Protein AF-A0A151HRW0-F1 (afdb_monomer_lite)

pLDDT: mean 81.94, std 14.13, range [44.34, 97.31]

Sequence (117 aa):
TNEILRFFLCWGAQDPKVGGRFSWFNKSIEGEITALTPNKEIQEKWRFAEWEPMVYSDVKMKFDAEESDTTRLTIEQSGIPLTDKFGNGNCDVRVREGWRQHILDRFEKVLGYPRQK

Structure (mmCIF, N/CA/C/O backbone):
data_AF-A0A151HRW0-F1
#
_entry.id   AF-A0A151HRW0-F1
#
loop_
_atom_site.group_PDB
_atom_site.id
_atom_site.type_symbol
_atom_site.label_atom_id
_atom_site.label_alt_id
_atom_site.label_comp_id
_atom_site.label_asym_id
_atom_site.label_entity_id
_atom_site.label_seq_id
_atom_site.pdbx_PDB_ins_code
_atom_site.Cartn_x
_atom_site.Cartn_y
_atom_site.Cartn_z
_atom_site.occupancy
_atom_site.B_iso_or_equiv
_atom_site.auth_seq_id
_atom_site.auth_comp_id
_atom_site.auth_asym_id
_atom_site.auth_atom_id
_atom_site.pdbx_PDB_model_num
ATOM 1 N N . THR A 1 1 ? -18.659 2.435 14.569 1.00 44.34 1 THR A N 1
ATOM 2 C CA . THR A 1 1 ? -18.796 2.707 13.118 1.00 44.34 1 THR A CA 1
ATOM 3 C C . THR A 1 1 ? -17.560 2.170 12.424 1.00 44.34 1 THR A C 1
ATOM 5 O O . THR A 1 1 ? -16.494 2.315 12.990 1.00 44.34 1 THR A O 1
ATOM 8 N N . ASN A 1 2 ? -17.677 1.474 11.289 1.00 56.50 2 ASN A N 1
ATOM 9 C CA . ASN A 1 2 ? -16.560 0.742 10.669 1.00 56.50 2 ASN A CA 1
ATOM 10 C C . ASN A 1 2 ? -15.626 1.722 9.924 1.00 56.50 2 ASN A C 1
ATOM 12 O O . ASN A 1 2 ? -15.891 2.091 8.779 1.00 56.50 2 ASN A O 1
ATOM 16 N N . GLU A 1 3 ? -14.595 2.223 10.608 1.00 60.28 3 GLU A N 1
ATOM 17 C CA . GLU A 1 3 ? -13.686 3.277 10.118 1.00 60.28 3 GLU A CA 1
ATOM 18 C C . GLU A 1 3 ? -12.952 2.860 8.837 1.00 60.28 3 GLU A C 1
ATOM 20 O O . GLU A 1 3 ? -12.775 3.669 7.927 1.00 60.28 3 GLU A O 1
ATOM 25 N N . ILE A 1 4 ? -12.658 1.564 8.707 1.00 58.75 4 ILE A N 1
ATOM 26 C CA . ILE A 1 4 ? -12.072 0.955 7.509 1.00 58.75 4 ILE A CA 1
ATOM 27 C C . ILE A 1 4 ? -13.004 1.081 6.296 1.00 58.75 4 ILE A C 1
ATOM 29 O O . ILE A 1 4 ? -12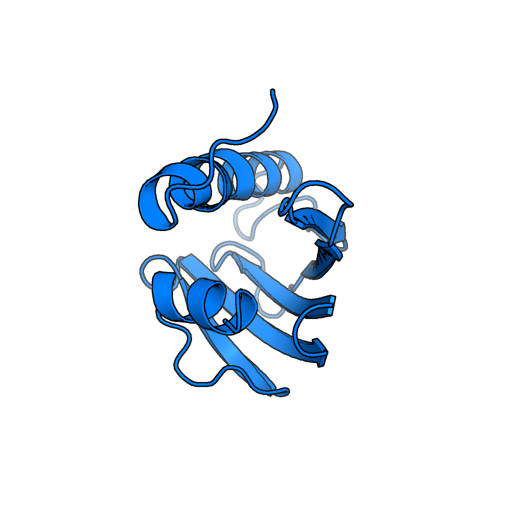.561 1.416 5.201 1.00 58.75 4 ILE A O 1
ATOM 33 N N . LEU A 1 5 ? -14.315 0.880 6.471 1.00 56.31 5 LEU A N 1
ATOM 34 C CA . LEU A 1 5 ? -15.265 1.060 5.368 1.00 56.31 5 LEU A CA 1
ATOM 35 C C . LEU A 1 5 ? -15.343 2.528 4.933 1.00 56.31 5 LEU A C 1
ATOM 37 O O . LEU A 1 5 ? -15.446 2.799 3.741 1.00 56.31 5 LEU A O 1
ATOM 41 N N . ARG A 1 6 ? -15.236 3.487 5.863 1.00 62.66 6 ARG A N 1
ATOM 42 C CA . ARG A 1 6 ? -15.174 4.91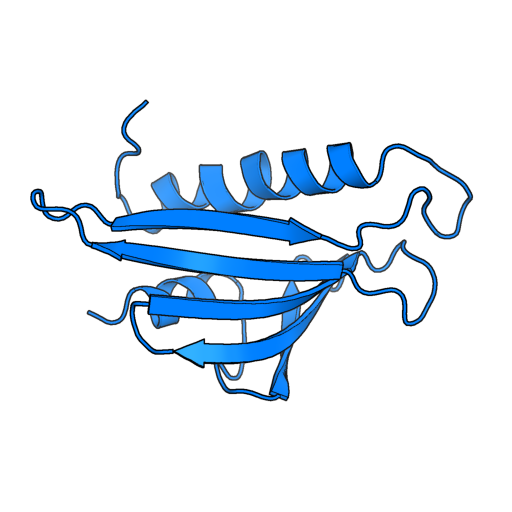5 5.507 1.00 62.66 6 ARG A CA 1
ATOM 43 C C . ARG A 1 6 ? -13.875 5.275 4.791 1.00 62.66 6 ARG A C 1
ATOM 45 O O . ARG A 1 6 ? -13.940 6.045 3.837 1.00 62.66 6 ARG A O 1
ATOM 52 N N . PHE A 1 7 ? -12.744 4.683 5.187 1.00 62.84 7 PHE A N 1
ATOM 53 C CA . PHE A 1 7 ? -11.475 4.792 4.462 1.00 62.84 7 PHE A CA 1
ATOM 54 C C . PHE A 1 7 ? -11.675 4.385 2.996 1.00 62.84 7 PHE A C 1
ATOM 56 O O . PHE A 1 7 ? -11.448 5.185 2.096 1.00 62.84 7 PHE A O 1
ATOM 63 N N . PHE A 1 8 ? -12.210 3.192 2.738 1.00 58.44 8 PHE A N 1
ATOM 64 C CA . PHE A 1 8 ? -12.404 2.697 1.371 1.00 58.44 8 PHE A CA 1
ATOM 65 C C . PHE A 1 8 ? -13.433 3.488 0.547 1.00 58.44 8 PHE A C 1
ATOM 67 O O . PHE A 1 8 ? -13.231 3.709 -0.652 1.00 58.44 8 PHE A O 1
ATOM 74 N N . LEU A 1 9 ? -14.513 3.958 1.177 1.00 56.31 9 LEU A N 1
ATOM 75 C CA . LEU A 1 9 ? -15.560 4.734 0.505 1.00 56.31 9 LEU A CA 1
ATOM 76 C C . LEU A 1 9 ? -15.087 6.132 0.072 1.00 56.31 9 LEU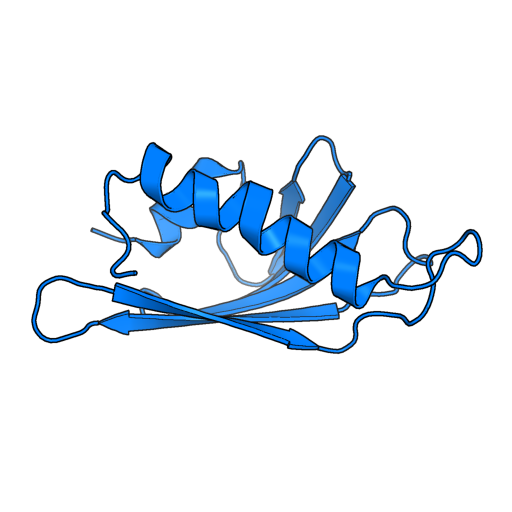 A C 1
ATOM 78 O O . LEU A 1 9 ? -15.610 6.664 -0.904 1.00 56.31 9 LEU A O 1
ATOM 82 N N . CYS A 1 10 ? -14.079 6.711 0.735 1.00 56.06 10 CYS A N 1
ATOM 83 C CA . CYS A 1 10 ? -13.564 8.044 0.396 1.00 56.06 10 CYS A CA 1
ATOM 84 C C . CYS A 1 10 ? -12.754 8.090 -0.912 1.00 56.06 10 CYS A C 1
ATOM 86 O O . CYS A 1 10 ? -12.587 9.172 -1.474 1.00 56.06 10 CYS A O 1
ATOM 88 N N . TRP A 1 11 ? -12.287 6.946 -1.429 1.00 56.81 11 TRP A N 1
ATOM 89 C CA . TRP A 1 11 ? -11.456 6.894 -2.646 1.00 56.81 11 TRP A CA 1
ATOM 90 C C . TRP A 1 11 ? -11.953 5.924 -3.726 1.00 56.81 11 TRP A C 1
ATOM 92 O O . TRP A 1 11 ? -11.235 5.654 -4.686 1.00 56.81 11 TRP A O 1
ATOM 102 N N . GLY A 1 12 ? -13.200 5.452 -3.627 1.00 53.28 12 GLY A N 1
ATOM 103 C CA . GLY A 1 12 ? -13.859 4.725 -4.718 1.00 53.28 12 GLY A CA 1
ATOM 104 C C . GLY A 1 12 ? -13.482 3.246 -4.842 1.00 53.28 12 GLY A C 1
ATOM 105 O O . GLY A 1 12 ? -13.568 2.690 -5.937 1.00 53.28 12 GLY A O 1
ATOM 106 N N . ALA A 1 13 ? -13.079 2.588 -3.751 1.00 55.66 13 ALA A N 1
ATOM 107 C CA . ALA A 1 13 ? -12.889 1.140 -3.765 1.00 55.66 13 ALA A CA 1
ATOM 108 C C . ALA A 1 13 ? -14.254 0.438 -3.854 1.00 55.66 13 ALA A C 1
ATOM 110 O O . ALA A 1 13 ? -15.058 0.497 -2.925 1.00 55.66 13 ALA A O 1
ATOM 111 N N . GLN A 1 14 ? -14.526 -0.198 -4.997 1.00 56.84 14 GLN A N 1
ATOM 112 C CA . GLN A 1 14 ? -15.835 -0.787 -5.291 1.00 56.84 14 GLN A CA 1
ATOM 113 C C . GLN A 1 14 ? -16.089 -2.151 -4.630 1.00 56.84 14 GLN A C 1
ATOM 115 O O . GLN A 1 14 ? -17.200 -2.659 -4.746 1.00 56.84 14 GLN A O 1
ATOM 120 N N . ASP A 1 15 ? -15.130 -2.735 -3.905 1.00 65.19 15 ASP A N 1
ATOM 121 C CA . ASP A 1 15 ? -15.365 -3.975 -3.155 1.00 65.19 15 ASP A CA 1
ATOM 122 C C . ASP A 1 15 ? -14.291 -4.183 -2.064 1.00 65.19 15 ASP A C 1
ATOM 124 O O . ASP A 1 15 ? -13.207 -4.692 -2.367 1.00 65.19 15 ASP A O 1
ATOM 128 N N . PRO A 1 16 ? -14.516 -3.751 -0.805 1.00 73.00 16 PRO A N 1
ATOM 129 C CA . PRO A 1 16 ? -13.559 -3.920 0.287 1.00 73.00 16 PRO A CA 1
ATOM 130 C C . PRO A 1 16 ? -13.560 -5.378 0.772 1.00 73.00 16 PRO A C 1
ATOM 132 O O . PRO A 1 16 ? -14.044 -5.699 1.858 1.00 73.00 16 PRO A O 1
ATOM 135 N N . LYS A 1 17 ? -13.027 -6.273 -0.059 1.00 83.00 17 LYS A N 1
ATOM 136 C CA . LYS A 1 17 ? -12.854 -7.700 0.218 1.00 83.00 17 LYS A CA 1
ATOM 137 C C . LYS A 1 17 ? -11.466 -8.157 -0.203 1.00 83.00 17 LYS A C 1
ATOM 139 O O . LYS A 1 17 ? -10.837 -7.545 -1.061 1.00 83.00 17 LYS A O 1
ATOM 144 N N . VAL A 1 18 ? -11.011 -9.273 0.357 1.00 89.44 18 VAL A N 1
ATOM 145 C CA . VAL A 1 18 ? -9.780 -9.932 -0.100 1.00 89.44 18 VAL A CA 1
ATOM 146 C C . VAL A 1 18 ? -9.919 -10.314 -1.581 1.00 89.44 18 VAL A C 1
ATOM 148 O O . VAL A 1 18 ? -10.942 -10.864 -1.990 1.00 89.44 18 VAL A O 1
ATOM 151 N N . GLY A 1 19 ? -8.910 -9.974 -2.384 1.00 89.25 19 GLY A N 1
ATOM 152 C CA . GLY A 1 19 ? -8.910 -10.069 -3.848 1.00 89.25 19 GLY A CA 1
ATOM 153 C C . GLY A 1 19 ? -9.613 -8.904 -4.559 1.00 89.25 19 GLY A C 1
ATOM 154 O O . GLY A 1 19 ? -9.669 -8.867 -5.789 1.00 89.25 19 GLY A O 1
ATOM 155 N N . GLY A 1 20 ? -10.176 -7.949 -3.813 1.00 87.62 20 GLY A N 1
ATOM 156 C CA . GLY A 1 20 ? -10.773 -6.735 -4.359 1.00 87.62 20 GLY A CA 1
ATOM 157 C C . GLY A 1 20 ? -9.704 -5.825 -4.959 1.00 87.62 20 GLY A C 1
ATOM 158 O O . GLY A 1 20 ? -8.711 -5.507 -4.305 1.00 87.62 20 GLY A O 1
ATOM 159 N N . ARG A 1 21 ? -9.908 -5.391 -6.206 1.00 88.69 21 ARG A N 1
ATOM 160 C CA . ARG A 1 21 ? -9.008 -4.457 -6.894 1.00 88.69 21 ARG A CA 1
ATOM 161 C C . ARG A 1 21 ? -9.466 -3.022 -6.710 1.00 88.69 21 ARG A C 1
ATOM 163 O O . ARG A 1 21 ? -10.663 -2.738 -6.715 1.00 88.69 21 ARG A O 1
ATOM 170 N N . PHE A 1 22 ? -8.507 -2.112 -6.621 1.00 86.31 22 PHE A N 1
ATOM 171 C CA . PHE A 1 22 ? -8.768 -0.682 -6.544 1.00 86.31 22 PHE A CA 1
ATOM 172 C C . PHE A 1 22 ? -7.921 0.095 -7.549 1.00 86.31 22 PHE A C 1
ATOM 174 O O . PHE A 1 22 ? -6.868 -0.350 -8.004 1.00 86.31 22 PHE A O 1
ATOM 181 N N . SER A 1 23 ? -8.408 1.284 -7.891 1.00 87.25 23 SER A N 1
ATOM 182 C CA . SER A 1 23 ? -7.705 2.248 -8.727 1.00 87.25 23 SER A CA 1
ATOM 183 C C . SER A 1 23 ? -7.989 3.646 -8.194 1.00 87.25 23 SER A C 1
ATOM 185 O O . SER A 1 23 ? -9.146 4.065 -8.155 1.00 87.25 23 SER A O 1
ATOM 187 N N . TRP A 1 24 ? -6.945 4.386 -7.838 1.00 84.38 24 TRP A N 1
ATOM 188 C CA . TRP A 1 24 ? -7.046 5.759 -7.346 1.00 84.38 24 TRP A CA 1
ATOM 189 C C . TRP A 1 24 ? -6.505 6.757 -8.372 1.00 84.38 24 TRP A C 1
ATOM 191 O O . TRP A 1 24 ? -5.698 6.415 -9.239 1.00 84.38 24 TRP A O 1
ATOM 201 N N . PHE A 1 25 ? -6.953 8.013 -8.262 1.00 83.31 25 PHE A N 1
ATOM 202 C CA . PHE A 1 25 ? -6.463 9.150 -9.056 1.00 83.31 25 PHE A CA 1
ATOM 203 C C . PHE A 1 25 ? -6.398 8.857 -10.565 1.00 83.31 25 PHE A C 1
ATOM 205 O O . PHE A 1 25 ? -5.328 8.908 -11.170 1.00 83.31 25 PHE A O 1
ATOM 212 N N . ASN A 1 26 ? -7.537 8.515 -11.176 1.00 84.56 26 ASN A N 1
ATOM 213 C CA . ASN A 1 26 ? -7.631 8.202 -12.609 1.00 84.56 26 ASN A CA 1
ATOM 214 C C . ASN A 1 26 ? -6.631 7.120 -13.063 1.00 84.56 26 ASN A C 1
ATOM 216 O O . ASN A 1 26 ? -5.977 7.274 -14.091 1.00 84.56 26 ASN A O 1
ATOM 220 N N . LYS A 1 27 ? -6.526 6.024 -12.298 1.00 85.56 27 LYS A N 1
ATOM 221 C CA . LYS A 1 27 ? -5.616 4.891 -12.550 1.00 85.56 27 LYS A CA 1
ATOM 222 C C . LYS A 1 27 ? -4.127 5.222 -12.417 1.00 85.56 27 LYS A C 1
ATOM 224 O O . LYS A 1 27 ? -3.294 4.447 -12.871 1.00 85.56 27 LYS A O 1
ATOM 229 N N . SER A 1 28 ? -3.769 6.341 -11.785 1.00 89.00 28 SER A N 1
ATOM 230 C CA . SER A 1 28 ? -2.360 6.631 -11.473 1.00 89.00 28 SER A CA 1
ATOM 231 C C . SER A 1 28 ? -1.810 5.662 -10.427 1.00 89.00 28 SER A C 1
ATOM 233 O O . SER A 1 28 ? -0.620 5.355 -10.434 1.00 89.00 28 SER A O 1
ATOM 235 N N . ILE A 1 29 ? -2.683 5.185 -9.537 1.00 91.06 29 ILE A N 1
ATOM 236 C CA . ILE A 1 29 ? -2.386 4.176 -8.526 1.00 91.06 29 ILE A CA 1
ATOM 237 C C . ILE A 1 29 ? -3.365 3.026 -8.706 1.00 91.06 29 ILE A C 1
ATOM 239 O O . ILE A 1 29 ? -4.566 3.252 -8.854 1.00 91.06 29 ILE A O 1
ATOM 243 N N . GLU A 1 30 ? -2.860 1.804 -8.652 1.00 91.50 30 GLU A N 1
ATOM 244 C CA . GLU A 1 30 ? -3.664 0.590 -8.719 1.00 91.50 30 GLU A CA 1
ATOM 245 C C . GLU A 1 30 ? -3.152 -0.454 -7.733 1.00 91.50 30 GLU A C 1
ATOM 247 O O . GLU A 1 30 ? -1.987 -0.437 -7.319 1.00 91.50 30 GLU A O 1
ATOM 252 N N . GLY A 1 31 ? -4.036 -1.365 -7.348 1.00 92.00 31 GLY A N 1
ATOM 253 C CA . GLY A 1 31 ? -3.694 -2.381 -6.375 1.00 92.00 31 GLY A CA 1
ATOM 254 C C . GLY A 1 31 ? -4.791 -3.396 -6.116 1.00 92.00 31 GLY A C 1
ATOM 255 O O . GLY A 1 31 ? -5.851 -3.392 -6.750 1.00 92.00 31 GLY A O 1
ATOM 256 N N . GLU A 1 32 ? -4.500 -4.285 -5.175 1.00 92.06 32 GLU A N 1
ATOM 257 C CA . GLU A 1 32 ? -5.367 -5.384 -4.767 1.00 92.06 32 GLU A CA 1
ATOM 258 C C . GLU A 1 32 ? -5.262 -5.605 -3.258 1.00 92.06 32 GLU A C 1
ATOM 260 O O . GLU A 1 32 ? -4.162 -5.642 -2.709 1.00 92.06 32 GLU A O 1
ATOM 265 N N . ILE A 1 33 ? -6.402 -5.776 -2.590 1.00 91.50 33 ILE A N 1
ATOM 266 C CA . ILE A 1 33 ? -6.465 -6.088 -1.161 1.00 91.50 33 ILE A CA 1
ATOM 267 C C . ILE A 1 33 ? -6.075 -7.554 -0.967 1.00 91.50 33 ILE A C 1
ATOM 269 O O . ILE A 1 33 ? -6.790 -8.458 -1.397 1.00 91.50 33 ILE A O 1
ATOM 273 N N . THR A 1 34 ? -4.967 -7.806 -0.279 1.00 93.94 34 THR A N 1
ATOM 274 C CA . THR A 1 34 ? -4.462 -9.161 -0.015 1.00 93.94 34 THR A CA 1
ATOM 275 C C . THR A 1 34 ? -4.896 -9.698 1.342 1.00 93.94 34 THR A C 1
ATOM 277 O O . THR A 1 34 ? -5.048 -10.909 1.497 1.00 93.94 34 THR A O 1
ATOM 280 N N . ALA A 1 35 ? -5.150 -8.823 2.317 1.00 90.94 35 ALA A N 1
ATOM 281 C CA . ALA A 1 35 ? -5.714 -9.201 3.606 1.00 90.94 35 ALA A CA 1
ATOM 282 C C . ALA A 1 35 ? -6.583 -8.080 4.177 1.00 90.94 35 ALA A C 1
ATOM 284 O O . ALA A 1 35 ? -6.279 -6.898 4.029 1.00 90.94 35 ALA A O 1
ATOM 285 N N . LEU A 1 36 ? -7.657 -8.464 4.867 1.00 88.31 36 LEU A N 1
ATOM 286 C CA . LEU A 1 36 ? -8.578 -7.532 5.503 1.00 88.31 36 LEU A CA 1
ATOM 287 C C . LEU A 1 36 ? -9.038 -8.098 6.844 1.00 88.31 36 LEU A C 1
ATOM 289 O O . LEU A 1 36 ? -9.758 -9.094 6.891 1.00 88.31 36 LEU A O 1
ATOM 293 N N . THR A 1 37 ? -8.639 -7.446 7.933 1.00 87.62 37 THR A N 1
ATOM 294 C CA . THR A 1 37 ? -9.149 -7.714 9.279 1.00 87.62 37 THR A CA 1
ATOM 295 C C . THR A 1 37 ? -9.939 -6.494 9.753 1.00 87.62 37 THR A C 1
ATOM 297 O O . THR A 1 37 ? -9.336 -5.439 9.986 1.00 87.62 37 THR A O 1
ATOM 300 N N . PRO A 1 38 ? -11.272 -6.604 9.907 1.00 80.69 38 PRO A N 1
ATOM 301 C CA . PRO A 1 38 ? -12.116 -5.486 10.317 1.00 80.69 38 PRO A CA 1
ATOM 302 C C . PRO A 1 38 ? -11.599 -4.779 11.577 1.00 80.69 38 PRO A C 1
ATOM 304 O O . PRO A 1 38 ? -11.253 -5.429 12.560 1.00 80.69 38 PRO A O 1
ATOM 307 N N . ASN A 1 39 ? -11.564 -3.445 11.532 1.00 74.19 39 ASN A N 1
ATOM 308 C CA . ASN A 1 39 ? -11.086 -2.540 12.586 1.00 74.19 39 ASN A CA 1
ATOM 309 C C . ASN A 1 39 ? -9.659 -2.799 13.106 1.00 74.19 39 ASN A C 1
ATOM 311 O O . ASN A 1 39 ? -9.347 -2.380 14.215 1.00 74.19 39 ASN A O 1
ATOM 315 N N . LYS A 1 40 ? -8.802 -3.501 12.352 1.00 85.44 40 LYS A N 1
ATOM 316 C CA . LYS A 1 40 ? -7.447 -3.824 12.814 1.00 85.44 40 LYS A CA 1
ATOM 317 C C . LYS A 1 40 ? -6.384 -3.640 11.749 1.00 85.44 40 LYS A C 1
ATOM 319 O O . LYS A 1 40 ? -5.371 -2.996 11.999 1.00 85.44 40 LYS A O 1
ATOM 324 N N . GLU A 1 41 ? -6.574 -4.238 10.578 1.00 88.62 41 GLU A N 1
ATOM 325 C CA . GLU A 1 41 ? -5.489 -4.336 9.606 1.00 88.62 41 GLU A CA 1
ATOM 326 C C . GLU A 1 41 ? -5.997 -4.474 8.173 1.00 88.62 41 GLU A C 1
ATOM 328 O O . GLU A 1 41 ? -6.966 -5.186 7.908 1.00 88.62 41 GLU A O 1
ATOM 333 N N . ILE A 1 42 ? -5.288 -3.832 7.250 1.00 89.38 42 ILE A N 1
ATOM 334 C CA . ILE A 1 42 ? -5.453 -3.979 5.806 1.00 89.38 42 ILE A CA 1
ATOM 335 C C . ILE A 1 42 ? -4.069 -4.238 5.212 1.00 89.38 42 ILE A C 1
ATOM 337 O O . ILE A 1 42 ? -3.098 -3.573 5.582 1.00 89.38 42 ILE A O 1
ATOM 341 N N . GLN A 1 43 ? -3.974 -5.195 4.294 1.00 93.81 43 GLN A N 1
ATOM 342 C CA . GLN A 1 43 ? -2.787 -5.400 3.470 1.00 93.81 43 GLN A CA 1
ATOM 343 C C . GLN A 1 43 ? -3.160 -5.305 1.997 1.00 93.81 43 GLN A C 1
ATOM 345 O O . GLN A 1 43 ? -4.206 -5.811 1.580 1.00 93.81 43 GLN A O 1
ATOM 350 N N . GLU A 1 44 ? -2.303 -4.654 1.219 1.00 93.81 44 GLU A N 1
ATOM 351 C CA . GLU A 1 44 ? -2.549 -4.356 -0.186 1.00 93.81 44 GLU A CA 1
ATOM 352 C C . GLU A 1 44 ? -1.278 -4.548 -1.013 1.00 93.81 44 GLU A C 1
ATOM 354 O O . GLU A 1 44 ? -0.190 -4.108 -0.630 1.00 93.81 44 GLU A O 1
ATOM 359 N N . LYS A 1 45 ? -1.430 -5.142 -2.200 1.00 95.81 45 LYS A N 1
ATOM 360 C CA . LYS A 1 45 ? -0.499 -4.897 -3.301 1.00 95.81 45 LYS A CA 1
ATOM 361 C C . LYS A 1 45 ? -0.801 -3.527 -3.869 1.00 95.81 45 LYS A C 1
ATOM 363 O O . LYS A 1 45 ? -1.958 -3.204 -4.121 1.00 95.81 45 LYS A O 1
ATOM 368 N N . TRP A 1 46 ? 0.241 -2.745 -4.098 1.00 95.06 46 TRP A N 1
ATOM 369 C CA . TRP A 1 46 ? 0.104 -1.344 -4.463 1.00 95.06 46 TRP A CA 1
ATOM 370 C C . TRP A 1 46 ? 1.160 -0.953 -5.486 1.00 95.06 46 TRP A C 1
ATOM 372 O O . TRP A 1 46 ? 2.333 -1.306 -5.328 1.00 95.06 46 TRP A O 1
ATOM 382 N N . ARG A 1 47 ? 0.782 -0.193 -6.515 1.00 94.81 47 ARG A N 1
ATOM 383 C CA . ARG A 1 47 ? 1.742 0.374 -7.467 1.00 94.81 47 ARG A CA 1
ATOM 384 C C . ARG A 1 47 ? 1.303 1.707 -8.050 1.00 94.81 47 ARG A C 1
ATOM 386 O O . ARG A 1 47 ? 0.113 1.983 -8.194 1.00 94.81 47 ARG A O 1
ATOM 393 N N . PHE A 1 48 ? 2.294 2.474 -8.494 1.00 94.56 48 PHE A N 1
ATOM 394 C CA . PHE A 1 48 ? 2.081 3.519 -9.487 1.00 94.56 48 PHE A CA 1
ATOM 395 C C . PHE A 1 48 ? 2.026 2.914 -10.896 1.00 94.56 48 PHE A C 1
ATOM 397 O O . PHE A 1 48 ? 2.806 2.021 -11.232 1.00 94.56 48 PHE A O 1
ATOM 404 N N . ALA A 1 49 ? 1.178 3.467 -11.764 1.00 92.88 49 ALA A N 1
ATOM 405 C CA . ALA A 1 49 ? 1.107 3.096 -13.184 1.00 92.88 49 ALA A CA 1
ATOM 406 C C . ALA A 1 49 ? 2.398 3.414 -13.976 1.00 92.88 49 ALA A C 1
ATOM 408 O O . ALA A 1 49 ? 2.611 2.943 -15.100 1.00 92.88 49 ALA A O 1
ATOM 409 N N . GLU A 1 50 ? 3.265 4.246 -13.401 1.00 93.06 50 GLU A N 1
ATOM 410 C CA . GLU A 1 50 ? 4.577 4.599 -13.945 1.00 93.06 50 GLU A CA 1
ATOM 411 C C . GLU A 1 50 ? 5.675 3.604 -13.559 1.00 93.06 50 GLU A C 1
ATOM 413 O O . GLU A 1 50 ? 6.741 3.621 -14.162 1.00 93.06 50 GLU A O 1
ATOM 418 N N . TRP A 1 51 ? 5.430 2.702 -12.608 1.00 95.12 51 TRP A N 1
ATOM 419 C CA . TRP A 1 51 ? 6.360 1.606 -12.346 1.00 95.12 51 TRP A CA 1
ATOM 420 C C . TRP A 1 51 ? 6.336 0.588 -13.482 1.00 95.12 51 TRP A C 1
ATOM 422 O O . TRP A 1 51 ? 5.359 0.503 -14.235 1.00 95.12 51 TRP A O 1
ATOM 432 N N . GLU A 1 52 ? 7.396 -0.212 -13.575 1.00 95.25 52 GLU A N 1
ATOM 433 C CA . GLU A 1 52 ? 7.467 -1.336 -14.509 1.00 95.25 52 GLU A CA 1
ATOM 434 C C . GLU A 1 52 ? 6.220 -2.236 -14.406 1.00 95.25 52 GLU A C 1
ATOM 436 O O . GLU A 1 52 ? 5.645 -2.385 -13.316 1.00 95.25 52 GLU A O 1
ATOM 441 N N . PRO A 1 53 ? 5.742 -2.816 -15.524 1.00 93.06 53 PRO A N 1
ATOM 442 C CA . PRO A 1 53 ? 4.600 -3.716 -15.507 1.00 93.06 53 PRO A CA 1
ATOM 443 C C . PRO A 1 53 ? 4.789 -4.827 -14.478 1.00 93.06 53 PRO A C 1
ATOM 445 O O . PRO A 1 53 ? 5.862 -5.411 -14.366 1.00 93.06 53 PRO A O 1
ATOM 448 N N . MET A 1 54 ? 3.722 -5.131 -13.740 1.00 91.31 54 MET A N 1
ATOM 449 C CA . MET A 1 54 ? 3.710 -6.178 -12.713 1.00 91.31 54 MET A CA 1
ATOM 450 C C . MET A 1 54 ? 4.635 -5.936 -11.508 1.00 91.31 54 MET A C 1
ATOM 452 O O . MET A 1 54 ? 4.725 -6.805 -10.642 1.00 91.31 54 MET A O 1
ATOM 456 N N . VAL A 1 55 ? 5.273 -4.767 -11.395 1.00 95.44 55 VAL A N 1
ATOM 457 C CA . VAL A 1 55 ? 6.009 -4.381 -10.187 1.00 95.44 55 VAL A CA 1
ATOM 458 C C . VAL A 1 55 ? 5.043 -3.766 -9.184 1.00 95.44 55 VAL A C 1
ATOM 460 O O . VAL A 1 55 ? 4.465 -2.703 -9.422 1.00 95.44 55 VAL A O 1
ATOM 463 N N . TYR A 1 56 ? 4.886 -4.452 -8.053 1.00 96.62 56 TYR A N 1
ATOM 464 C CA . TYR A 1 56 ? 4.058 -4.034 -6.929 1.00 96.62 56 TYR A CA 1
ATOM 465 C C . TYR A 1 56 ? 4.892 -3.947 -5.657 1.00 96.62 56 TYR A C 1
ATOM 467 O O . TYR A 1 56 ? 5.750 -4.788 -5.398 1.00 96.62 56 TYR A O 1
ATOM 475 N N . SER A 1 57 ? 4.554 -2.956 -4.847 1.00 97.31 57 SER A N 1
ATOM 476 C CA . SER A 1 57 ? 4.955 -2.847 -3.450 1.00 97.31 57 SER A CA 1
ATOM 477 C C . SER A 1 57 ? 3.897 -3.472 -2.543 1.00 97.31 57 SER A C 1
ATOM 479 O O . SER A 1 57 ? 2.749 -3.670 -2.953 1.00 97.31 57 SER A O 1
ATOM 481 N N . ASP A 1 58 ? 4.288 -3.754 -1.307 1.00 97.31 58 ASP A N 1
ATOM 482 C CA . ASP A 1 58 ? 3.415 -4.256 -0.255 1.00 97.31 58 ASP A CA 1
ATOM 483 C C . ASP A 1 58 ? 3.134 -3.140 0.744 1.00 97.31 58 ASP A C 1
ATOM 485 O O . ASP A 1 58 ? 4.065 -2.596 1.343 1.00 97.31 58 ASP A O 1
ATOM 489 N N . VAL A 1 59 ? 1.855 -2.809 0.913 1.00 95.81 59 VAL A N 1
ATOM 490 C CA . VAL A 1 59 ? 1.365 -1.829 1.884 1.00 95.81 59 VAL A CA 1
ATOM 491 C C . VAL A 1 59 ? 0.641 -2.561 3.002 1.00 95.81 59 VAL A C 1
ATOM 493 O O . VAL A 1 59 ? -0.208 -3.417 2.761 1.00 95.81 59 VAL A O 1
ATOM 496 N N . LYS A 1 60 ? 0.954 -2.188 4.239 1.00 93.75 60 LYS A N 1
ATOM 497 C CA . LYS A 1 60 ? 0.307 -2.673 5.448 1.00 93.75 60 LYS A CA 1
ATOM 498 C C . LYS A 1 60 ? -0.182 -1.489 6.270 1.00 93.75 60 LYS A C 1
ATOM 500 O O . LYS A 1 60 ? 0.613 -0.660 6.703 1.00 93.75 60 LYS A O 1
ATOM 505 N N . MET A 1 6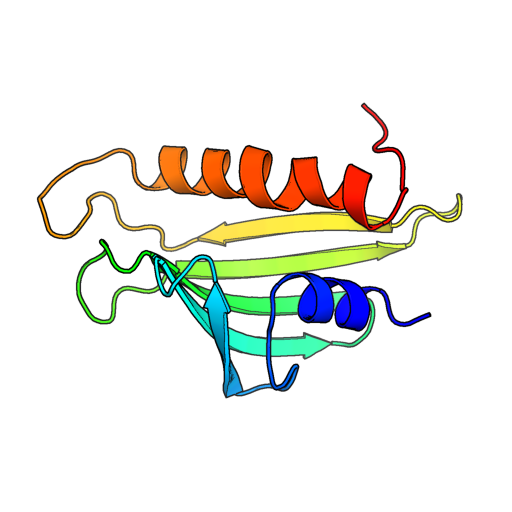1 ? -1.487 -1.431 6.504 1.00 89.94 61 MET A N 1
ATOM 506 C CA . MET A 1 61 ? -2.129 -0.410 7.326 1.00 89.94 61 MET A CA 1
ATOM 507 C C . MET A 1 61 ? -2.664 -1.051 8.600 1.00 89.94 61 MET A C 1
ATOM 509 O O . MET A 1 61 ? -3.461 -1.986 8.528 1.00 89.94 61 MET A O 1
ATOM 513 N N . LYS A 1 62 ? -2.235 -0.557 9.760 1.00 89.62 62 LYS A N 1
ATOM 514 C CA . LYS A 1 62 ? -2.712 -0.998 11.078 1.00 89.62 62 LYS A CA 1
ATOM 515 C C . LYS A 1 62 ? -3.487 0.122 11.749 1.00 89.62 62 LYS A C 1
ATOM 517 O O . LYS A 1 62 ? -3.054 1.273 11.709 1.00 89.62 62 LYS A O 1
ATOM 522 N N . PHE A 1 63 ? -4.598 -0.243 12.371 1.00 85.56 63 PHE A N 1
ATOM 523 C CA . PHE A 1 63 ? -5.489 0.648 13.097 1.00 85.56 63 PHE A CA 1
ATOM 524 C C . PHE A 1 63 ? -5.504 0.196 14.553 1.00 85.56 63 PHE A C 1
ATOM 526 O O . PHE A 1 63 ? -6.065 -0.853 14.869 1.00 85.56 63 PHE A O 1
ATOM 533 N N . ASP A 1 64 ? -4.863 0.969 15.422 1.00 85.00 64 ASP A N 1
ATOM 534 C CA . ASP A 1 64 ? -4.833 0.693 16.854 1.00 85.00 64 ASP A CA 1
ATOM 535 C C . ASP A 1 64 ? -5.733 1.695 17.578 1.00 85.00 64 ASP A C 1
ATOM 537 O O . ASP A 1 64 ? -5.484 2.900 17.526 1.00 85.00 64 ASP A O 1
ATOM 541 N N . ALA A 1 65 ? -6.770 1.205 18.257 1.00 81.69 65 ALA A N 1
ATOM 542 C CA . ALA A 1 65 ? -7.582 2.037 19.139 1.00 81.69 65 ALA A CA 1
ATOM 543 C C . ALA A 1 65 ? -6.778 2.405 20.398 1.00 81.69 65 ALA A C 1
ATOM 545 O O . ALA A 1 65 ? -6.193 1.532 21.043 1.00 81.69 65 ALA A O 1
ATOM 546 N N . GLU A 1 66 ? -6.754 3.688 20.743 1.00 81.62 66 GLU A N 1
ATOM 547 C CA . GLU A 1 66 ? -6.153 4.220 21.968 1.00 81.62 66 GLU A CA 1
ATOM 548 C C . GLU A 1 66 ? -7.235 4.594 22.998 1.00 81.62 66 GLU A C 1
ATOM 550 O O . GLU A 1 66 ? -8.426 4.626 22.694 1.00 81.62 66 GLU A O 1
ATOM 555 N N . GLU A 1 67 ? -6.828 4.885 24.239 1.00 72.56 67 GLU A N 1
ATOM 556 C CA . GLU A 1 67 ? -7.736 5.119 25.379 1.00 72.56 67 GLU A CA 1
ATOM 557 C C . GLU A 1 67 ? -8.612 6.389 25.261 1.00 72.56 67 GLU A C 1
ATOM 559 O O . GLU A 1 67 ? -9.504 6.600 26.078 1.00 72.56 67 GLU A O 1
ATOM 564 N N . SER A 1 68 ? -8.381 7.240 24.256 1.00 69.12 68 SER A N 1
ATOM 565 C CA . SER A 1 68 ? -8.927 8.601 24.132 1.00 69.12 68 SER A CA 1
ATOM 566 C C . SER A 1 68 ? -9.840 8.812 22.913 1.00 69.12 68 SER A C 1
ATOM 568 O O . SER A 1 68 ? -9.816 9.887 22.310 1.00 69.12 68 SER A O 1
ATOM 570 N N . ASP A 1 69 ? -10.601 7.790 22.498 1.00 71.38 69 ASP A N 1
ATOM 571 C CA . ASP A 1 69 ? -11.400 7.799 21.251 1.00 71.38 69 ASP A CA 1
ATOM 572 C C . ASP A 1 69 ? -10.566 8.158 20.002 1.00 71.38 69 ASP A C 1
ATOM 574 O O . ASP A 1 69 ? -11.065 8.675 19.001 1.00 71.38 69 ASP A O 1
ATOM 578 N N . THR A 1 70 ? -9.262 7.887 20.070 1.00 73.88 70 THR A N 1
ATOM 579 C CA . THR A 1 70 ? -8.303 8.136 18.997 1.00 73.88 70 THR A CA 1
ATOM 580 C C . THR A 1 70 ? -7.883 6.804 18.391 1.00 73.88 70 THR A C 1
ATOM 582 O O . THR A 1 70 ? -7.602 5.846 19.109 1.00 73.88 70 THR A O 1
ATOM 585 N N . THR A 1 71 ? -7.804 6.745 17.064 1.00 78.25 71 THR A N 1
ATOM 586 C CA . THR A 1 71 ? -7.247 5.597 16.341 1.00 78.25 71 THR A CA 1
ATOM 587 C C . THR A 1 71 ? -5.894 5.987 15.762 1.00 78.25 71 THR A C 1
ATOM 589 O O . THR A 1 71 ? -5.791 6.908 14.947 1.00 78.25 71 THR A O 1
ATOM 592 N N . ARG A 1 72 ? -4.842 5.261 16.136 1.00 82.94 72 ARG A N 1
ATOM 593 C CA . ARG A 1 72 ? -3.520 5.400 15.528 1.00 82.94 72 ARG A CA 1
ATOM 594 C C . ARG A 1 72 ? -3.460 4.577 14.246 1.00 82.94 72 ARG A C 1
ATOM 596 O O . ARG A 1 72 ? -3.541 3.350 14.277 1.00 82.94 72 ARG A O 1
ATOM 603 N N . LEU A 1 73 ? -3.280 5.265 13.120 1.00 84.06 73 LEU A N 1
ATOM 604 C CA . LEU A 1 73 ? -3.031 4.651 11.818 1.00 84.06 73 LEU A CA 1
ATOM 605 C C . LEU A 1 73 ? -1.524 4.550 11.566 1.00 84.06 73 LEU A C 1
ATOM 607 O O . LEU A 1 73 ? -0.840 5.566 11.444 1.00 84.06 73 LEU A O 1
ATOM 611 N N . THR A 1 74 ? -1.021 3.326 11.432 1.00 88.00 74 THR A N 1
ATOM 612 C CA . THR A 1 74 ? 0.357 3.058 10.997 1.00 88.00 74 THR A CA 1
ATOM 613 C C . THR A 1 74 ? 0.344 2.525 9.573 1.00 88.00 74 THR A C 1
ATOM 615 O O . THR A 1 74 ? -0.314 1.521 9.312 1.00 88.00 74 THR A O 1
ATOM 618 N N . ILE A 1 75 ? 1.076 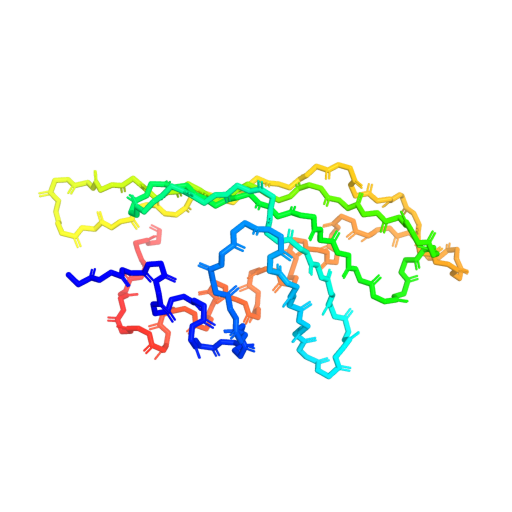3.174 8.664 1.00 90.50 75 ILE A N 1
ATOM 619 C CA . ILE A 1 75 ? 1.248 2.722 7.277 1.00 90.50 75 ILE A CA 1
ATOM 620 C C . ILE A 1 75 ? 2.702 2.301 7.083 1.00 90.50 75 ILE A C 1
ATOM 622 O O . ILE A 1 75 ? 3.617 3.114 7.204 1.00 90.50 75 ILE A O 1
ATOM 626 N N . GLU A 1 76 ? 2.906 1.032 6.759 1.00 93.94 76 GLU A N 1
ATOM 627 C CA . GLU A 1 76 ? 4.196 0.454 6.398 1.00 93.94 76 GLU A CA 1
ATOM 628 C C . GLU A 1 76 ? 4.151 0.091 4.911 1.00 93.94 76 GLU A C 1
ATOM 630 O O . GLU A 1 76 ? 3.216 -0.573 4.467 1.00 93.94 76 GLU A O 1
ATOM 635 N N . GLN A 1 77 ? 5.144 0.517 4.129 1.00 96.19 77 GLN A N 1
ATOM 636 C CA . GLN A 1 77 ? 5.244 0.146 2.718 1.00 96.19 77 GLN A CA 1
ATOM 637 C C . GLN A 1 77 ? 6.647 -0.345 2.384 1.00 96.19 77 GLN A C 1
ATOM 639 O O . GLN A 1 77 ? 7.642 0.292 2.729 1.00 96.19 77 GLN A O 1
ATOM 644 N N . SER A 1 78 ? 6.718 -1.484 1.703 1.00 96.25 78 SER A N 1
ATOM 645 C CA . SER A 1 78 ? 7.960 -2.176 1.354 1.00 96.25 78 SER A CA 1
ATOM 646 C C . SER A 1 78 ? 7.940 -2.647 -0.099 1.00 96.25 78 SER A C 1
ATOM 648 O O . SER A 1 78 ? 6.888 -2.666 -0.734 1.00 96.25 78 SER A O 1
ATOM 650 N N . GLY A 1 79 ? 9.102 -2.990 -0.659 1.00 96.44 79 GLY A N 1
ATOM 651 C CA . GLY A 1 79 ? 9.189 -3.421 -2.061 1.00 96.44 79 GLY A CA 1
ATOM 652 C C . GLY A 1 79 ? 8.968 -2.288 -3.070 1.00 96.44 79 GLY A C 1
ATOM 653 O O . GLY A 1 79 ? 8.551 -2.536 -4.196 1.00 96.44 79 GLY A O 1
ATOM 654 N N . ILE A 1 80 ? 9.217 -1.037 -2.670 1.00 96.62 80 ILE A N 1
ATOM 655 C CA . ILE A 1 80 ? 9.183 0.109 -3.583 1.00 96.62 80 ILE A CA 1
ATOM 656 C C . ILE A 1 80 ? 10.377 -0.019 -4.547 1.00 96.62 80 ILE A C 1
ATOM 658 O O . ILE A 1 80 ? 11.503 -0.200 -4.074 1.00 96.62 80 ILE A O 1
ATOM 662 N N . PRO A 1 81 ? 10.170 0.058 -5.874 1.00 95.94 81 PRO A N 1
ATOM 663 C CA . PRO A 1 81 ? 11.267 -0.021 -6.831 1.00 95.94 81 PRO A CA 1
ATOM 664 C C . PRO A 1 81 ? 12.214 1.174 -6.689 1.00 95.94 81 PRO A C 1
ATOM 666 O O . PRO A 1 81 ? 11.815 2.244 -6.239 1.00 95.94 81 PRO A O 1
ATOM 669 N N . LEU A 1 82 ? 13.474 1.010 -7.098 1.00 94.31 82 LEU A N 1
ATOM 670 C CA . LEU A 1 82 ? 14.454 2.105 -7.075 1.00 94.31 82 LEU A CA 1
ATOM 671 C C . LEU A 1 82 ? 14.154 3.163 -8.141 1.00 94.31 82 LEU A C 1
ATOM 673 O O . LEU A 1 82 ? 14.346 4.356 -7.898 1.00 94.31 82 LEU A O 1
ATOM 677 N N . THR A 1 83 ? 13.670 2.719 -9.302 1.00 95.38 83 THR A N 1
ATOM 678 C CA . THR A 1 83 ? 13.346 3.566 -10.447 1.00 95.38 83 THR A CA 1
ATOM 679 C C . THR A 1 83 ? 11.975 3.238 -11.023 1.00 95.38 83 THR A C 1
ATOM 681 O O . THR A 1 83 ? 11.474 2.121 -10.884 1.00 95.38 83 THR A O 1
ATOM 684 N N . ASP A 1 84 ? 11.376 4.211 -11.701 1.00 93.75 84 ASP A N 1
ATOM 685 C CA . ASP A 1 84 ? 10.202 3.990 -12.542 1.00 93.75 84 ASP A CA 1
ATOM 686 C C . ASP A 1 84 ? 10.588 3.388 -13.911 1.00 93.75 84 ASP A C 1
ATOM 688 O O . ASP A 1 84 ? 11.769 3.164 -14.199 1.00 93.75 84 ASP A O 1
ATOM 692 N N . LYS A 1 85 ? 9.590 3.147 -14.772 1.00 94.56 85 LYS A N 1
ATOM 693 C CA . LYS A 1 85 ? 9.795 2.574 -16.116 1.00 94.56 85 LYS A CA 1
ATOM 694 C C . LYS A 1 85 ? 10.531 3.485 -17.105 1.00 94.56 85 LYS A C 1
ATOM 696 O O . LYS A 1 85 ? 10.834 3.083 -18.224 1.00 94.56 85 LYS A O 1
ATOM 701 N N . PHE A 1 86 ? 10.766 4.738 -16.729 1.00 94.12 86 PHE A N 1
ATOM 702 C CA . PHE A 1 86 ? 11.508 5.716 -17.519 1.00 94.12 86 PHE A CA 1
ATOM 703 C C . PHE A 1 86 ? 12.938 5.909 -16.990 1.00 94.12 86 PHE A C 1
ATOM 705 O O . PHE A 1 86 ? 13.696 6.694 -17.556 1.00 94.12 86 PHE A O 1
ATOM 712 N N . GLY A 1 87 ? 13.320 5.193 -15.926 1.00 92.56 87 GLY A N 1
ATOM 713 C CA . GLY A 1 87 ? 14.630 5.302 -15.289 1.00 92.56 87 GLY A CA 1
ATOM 714 C C . GLY A 1 87 ? 14.741 6.437 -14.268 1.00 92.56 87 GLY A C 1
ATOM 715 O O . GLY A 1 87 ? 15.848 6.727 -13.814 1.00 92.56 87 GLY A O 1
ATOM 716 N N . ASN A 1 88 ? 13.636 7.077 -13.870 1.00 92.56 88 ASN A N 1
ATOM 717 C CA . ASN A 1 88 ? 13.672 8.108 -12.832 1.00 92.56 88 ASN A CA 1
ATOM 718 C C . ASN A 1 88 ? 13.765 7.460 -11.446 1.00 92.56 88 ASN A C 1
ATOM 720 O O . ASN A 1 88 ? 12.950 6.604 -11.104 1.00 92.56 88 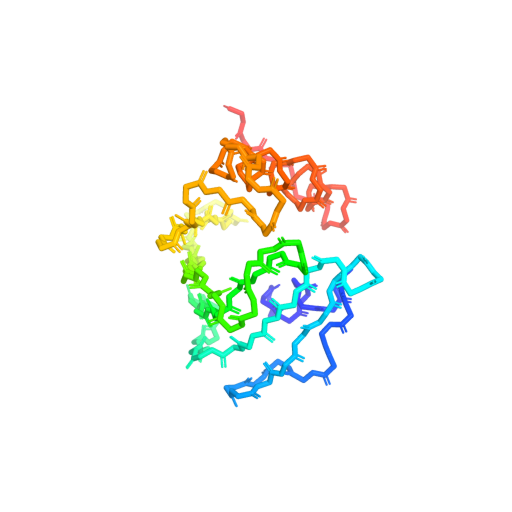ASN A O 1
ATOM 724 N N . GLY A 1 89 ? 14.737 7.884 -10.634 1.00 93.62 89 GLY A N 1
ATOM 725 C CA . GLY A 1 89 ? 14.912 7.415 -9.255 1.00 93.62 89 GLY A CA 1
ATOM 726 C C . GLY A 1 89 ? 13.932 8.026 -8.242 1.00 93.62 89 GLY A C 1
ATOM 727 O O . GLY A 1 89 ? 12.961 8.689 -8.602 1.00 93.62 89 GLY A O 1
ATOM 728 N N . ASN A 1 90 ? 14.227 7.848 -6.948 1.00 92.88 90 ASN A N 1
ATOM 729 C CA . ASN A 1 90 ? 13.497 8.447 -5.814 1.00 92.88 90 ASN A CA 1
ATOM 730 C C . ASN A 1 90 ? 12.012 8.051 -5.719 1.00 92.88 90 ASN A C 1
ATOM 732 O O . ASN A 1 90 ? 11.172 8.814 -5.227 1.00 92.88 90 ASN A O 1
ATOM 736 N N . CYS A 1 91 ? 11.673 6.846 -6.176 1.00 92.50 91 CYS A N 1
ATOM 737 C CA . CYS A 1 91 ? 10.313 6.324 -6.069 1.00 92.50 91 CYS A CA 1
ATOM 738 C C . CYS A 1 91 ? 9.829 6.251 -4.609 1.00 92.50 91 CYS A C 1
ATOM 740 O O . CYS A 1 91 ? 8.656 6.513 -4.353 1.00 92.50 91 CYS A O 1
ATOM 742 N N . ASP A 1 92 ? 10.713 5.976 -3.644 1.00 92.62 92 ASP A N 1
ATOM 743 C CA . ASP A 1 92 ? 10.388 5.952 -2.212 1.00 92.62 92 ASP A CA 1
ATOM 744 C C . ASP A 1 92 ? 9.962 7.331 -1.684 1.00 92.62 92 ASP A C 1
ATOM 746 O O . ASP A 1 92 ? 8.978 7.441 -0.949 1.00 92.62 92 ASP A O 1
ATOM 750 N N . VAL A 1 93 ? 10.653 8.396 -2.101 1.00 92.56 93 VAL A N 1
ATOM 751 C CA . VAL A 1 93 ? 10.320 9.777 -1.734 1.00 92.56 93 VAL A CA 1
ATOM 752 C C . VAL A 1 93 ? 8.962 10.152 -2.310 1.00 92.56 93 VAL A C 1
ATOM 754 O O . VAL A 1 93 ? 8.115 10.683 -1.594 1.00 92.56 93 VAL A O 1
ATOM 757 N N . ARG A 1 94 ? 8.720 9.818 -3.582 1.00 92.56 94 ARG A N 1
ATOM 758 C CA . ARG A 1 94 ? 7.439 10.081 -4.247 1.00 92.56 94 ARG A CA 1
ATOM 759 C C . ARG A 1 94 ? 6.280 9.355 -3.566 1.00 92.56 94 ARG A C 1
ATOM 761 O O . ARG A 1 94 ? 5.226 9.953 -3.363 1.00 92.56 94 ARG A O 1
ATOM 768 N N . VAL A 1 95 ? 6.473 8.090 -3.196 1.00 92.69 95 VAL A N 1
ATOM 769 C CA . VAL A 1 95 ? 5.486 7.310 -2.440 1.00 92.69 95 VAL A CA 1
ATOM 770 C C . VAL A 1 95 ? 5.193 7.967 -1.090 1.00 92.69 95 VAL A C 1
ATOM 772 O O . VAL A 1 95 ? 4.031 8.212 -0.766 1.00 92.69 95 VAL A O 1
ATOM 775 N N . ARG A 1 96 ? 6.238 8.301 -0.323 1.00 91.12 96 ARG A N 1
ATOM 776 C CA . ARG A 1 96 ? 6.119 8.917 1.007 1.00 91.12 96 ARG A CA 1
ATOM 777 C C . ARG A 1 96 ? 5.356 10.242 0.956 1.00 91.12 96 ARG A C 1
ATOM 779 O O . ARG A 1 96 ? 4.430 10.451 1.739 1.00 91.12 96 ARG A O 1
ATOM 786 N N . GLU A 1 97 ? 5.704 11.111 0.011 1.00 90.50 97 GLU A N 1
ATOM 787 C CA . GLU A 1 97 ? 5.024 12.394 -0.170 1.00 90.50 97 GLU A CA 1
ATOM 788 C C . GLU A 1 97 ? 3.592 12.228 -0.683 1.00 90.50 97 GLU A C 1
ATOM 790 O O . GLU A 1 97 ? 2.700 12.942 -0.227 1.00 90.50 97 GLU A O 1
ATOM 795 N N . GLY A 1 98 ? 3.342 11.249 -1.558 1.00 88.69 98 GLY A N 1
ATOM 796 C CA . GLY A 1 98 ? 1.998 10.913 -2.019 1.00 88.69 98 GLY A CA 1
ATOM 797 C C . GLY A 1 98 ? 1.072 10.533 -0.863 1.00 88.69 98 GLY A C 1
ATOM 798 O O . GLY A 1 98 ? -0.007 11.110 -0.727 1.00 88.69 98 GLY A O 1
ATOM 799 N N . TRP A 1 99 ? 1.506 9.631 0.023 1.00 87.62 99 TRP A N 1
ATOM 800 C CA . TRP A 1 99 ? 0.733 9.278 1.219 1.00 87.62 99 TRP A CA 1
ATOM 801 C C . TRP A 1 99 ? 0.460 10.488 2.103 1.00 87.62 99 TRP A C 1
ATOM 803 O O . TRP A 1 99 ? -0.688 10.716 2.489 1.00 87.62 99 TRP A O 1
ATOM 813 N N . ARG A 1 100 ? 1.494 11.288 2.385 1.00 86.00 100 ARG A N 1
ATOM 814 C CA . ARG A 1 100 ? 1.386 12.469 3.245 1.00 86.00 100 ARG A CA 1
ATOM 815 C C . ARG A 1 100 ? 0.388 13.484 2.685 1.00 86.00 100 ARG A C 1
ATOM 817 O O . ARG A 1 100 ? -0.622 13.763 3.320 1.00 86.00 100 ARG A O 1
ATOM 824 N N . GLN A 1 101 ? 0.626 13.966 1.470 1.00 83.44 101 GLN A N 1
ATOM 825 C CA . GLN A 1 101 ? -0.094 15.106 0.896 1.00 83.44 101 GLN A CA 1
ATOM 826 C C . GLN A 1 101 ? -1.491 14.752 0.380 1.00 83.44 101 GLN A C 1
ATOM 828 O O . GLN A 1 101 ? -2.380 15.606 0.318 1.00 83.44 101 GLN A O 1
ATOM 833 N N . HIS A 1 102 ? -1.693 13.512 -0.073 1.00 81.50 102 HIS A N 1
ATOM 834 C CA . HIS A 1 102 ? -2.910 13.144 -0.795 1.00 81.50 102 HIS A CA 1
ATOM 835 C C . HIS A 1 102 ? -3.853 12.246 -0.020 1.00 81.50 102 HIS A C 1
ATOM 837 O O . HIS A 1 102 ? -5.049 12.274 -0.329 1.00 81.50 102 HIS A O 1
ATOM 843 N N . ILE A 1 103 ? -3.349 11.488 0.951 1.00 77.75 103 ILE A N 1
ATOM 844 C CA . ILE A 1 103 ? -4.170 10.606 1.773 1.00 77.75 103 ILE A CA 1
ATOM 845 C C . ILE A 1 103 ? -4.240 11.156 3.195 1.00 77.75 103 ILE A C 1
ATOM 847 O O . ILE A 1 103 ? -5.314 11.583 3.603 1.00 77.75 103 ILE A O 1
ATOM 851 N N . LEU A 1 104 ? -3.119 11.248 3.915 1.00 78.25 104 LEU A N 1
ATOM 852 C CA . LEU A 1 104 ? -3.101 11.627 5.334 1.00 78.25 104 LEU A CA 1
ATOM 853 C C . LEU A 1 104 ? -3.604 13.061 5.577 1.00 78.25 104 LEU A C 1
ATOM 855 O O . LEU A 1 104 ? -4.483 13.262 6.411 1.00 78.25 104 LEU A O 1
ATOM 859 N N . ASP A 1 105 ? -3.138 14.040 4.798 1.00 73.69 105 ASP A N 1
ATOM 860 C CA . ASP A 1 105 ? -3.576 15.441 4.930 1.00 73.69 105 ASP A CA 1
ATOM 861 C C . ASP A 1 105 ? -5.050 15.644 4.519 1.00 73.69 105 ASP A C 1
ATOM 863 O O . ASP A 1 105 ? -5.703 16.614 4.917 1.00 73.69 105 ASP A O 1
ATOM 867 N N . ARG A 1 106 ? -5.602 14.738 3.699 1.00 67.81 106 ARG A N 1
ATOM 868 C CA . ARG A 1 106 ? -7.030 14.744 3.342 1.00 67.81 106 ARG A CA 1
ATOM 869 C C . ARG A 1 106 ? -7.885 13.971 4.335 1.00 67.81 106 ARG A C 1
ATOM 871 O O . ARG A 1 106 ? -9.039 14.344 4.520 1.00 67.81 106 ARG A O 1
ATOM 878 N N . PHE A 1 107 ? -7.330 12.960 4.990 1.00 66.75 107 PHE A N 1
ATOM 879 C CA . PHE A 1 107 ? -7.992 12.180 6.032 1.00 66.75 107 PHE A CA 1
ATOM 880 C C . PHE A 1 107 ? -8.550 13.071 7.145 1.00 66.75 107 PHE A C 1
ATOM 882 O O . PHE A 1 107 ? -9.724 12.952 7.491 1.00 66.75 107 PHE A O 1
ATOM 889 N N . GLU A 1 108 ? -7.745 14.026 7.618 1.00 63.34 108 GLU A N 1
ATOM 890 C CA . GLU A 1 108 ? -8.150 15.034 8.609 1.00 63.34 108 GLU A CA 1
ATOM 891 C C . GLU A 1 108 ? -9.368 15.839 8.132 1.00 63.34 108 GLU A C 1
ATOM 893 O O . GLU A 1 108 ? -10.351 16.002 8.853 1.00 63.34 108 GLU A O 1
ATOM 898 N N . LYS A 1 109 ? -9.338 16.296 6.876 1.00 59.69 109 LYS A N 1
ATOM 899 C CA . LYS A 1 109 ? -10.385 17.156 6.304 1.00 59.69 109 LYS A CA 1
ATOM 900 C C . LYS A 1 109 ? -11.683 16.411 6.005 1.00 59.69 109 LYS A C 1
ATOM 902 O O . LYS A 1 109 ? -12.750 17.006 6.099 1.00 59.69 109 LYS A O 1
ATOM 907 N N . VAL A 1 110 ? -11.595 15.145 5.599 1.00 55.59 110 VAL A N 1
ATOM 908 C CA . VAL A 1 110 ? -12.753 14.345 5.171 1.00 55.59 110 VAL A CA 1
ATOM 909 C C . VAL A 1 110 ? -13.455 13.695 6.359 1.00 55.59 110 VAL A C 1
ATOM 911 O O . VAL A 1 110 ? -14.683 13.636 6.377 1.00 55.59 110 VAL A O 1
ATOM 914 N N . LEU A 1 111 ? -12.703 13.221 7.355 1.00 57.66 111 LEU A N 1
ATOM 915 C CA . LEU A 1 111 ? -13.287 12.570 8.527 1.00 57.66 111 LEU A CA 1
ATOM 916 C C . LEU A 1 111 ? -13.484 13.509 9.722 1.00 57.66 111 LEU A C 1
ATOM 918 O O . LEU A 1 111 ? -14.211 13.150 10.644 1.00 57.66 111 LEU A O 1
ATOM 922 N N . GLY A 1 112 ? -12.886 14.705 9.707 1.00 55.84 112 GLY A N 1
ATOM 923 C CA . GLY A 1 112 ? -13.009 15.674 10.798 1.00 55.84 112 GLY A CA 1
ATOM 924 C C . GLY A 1 112 ? -12.272 15.263 12.075 1.00 55.84 112 GLY A C 1
ATOM 925 O O . GLY A 1 112 ? -12.557 15.814 13.135 1.00 55.84 112 GLY A O 1
ATOM 926 N N . TYR A 1 113 ? -11.343 14.304 11.990 1.00 61.97 113 TYR A N 1
ATOM 927 C CA . TYR A 1 113 ? -10.514 13.879 13.116 1.00 61.97 113 TYR A CA 1
ATOM 928 C C . TYR A 1 113 ? -9.225 14.709 13.152 1.00 61.97 113 TYR A C 1
ATOM 930 O O . TYR A 1 113 ? -8.390 14.553 12.255 1.00 61.97 113 TYR A O 1
ATOM 938 N N . PRO A 1 114 ? -9.038 15.593 14.149 1.00 62.12 114 PRO A N 1
ATOM 939 C CA . PRO A 1 114 ? -7.806 16.355 14.280 1.00 62.12 114 PRO A CA 1
ATOM 940 C C . PRO A 1 114 ? -6.643 15.408 14.592 1.00 62.12 114 PRO A C 1
ATOM 942 O O . PRO A 1 114 ? -6.695 14.622 15.537 1.00 62.12 114 PRO A O 1
ATOM 945 N N . ARG A 1 115 ? -5.572 15.489 13.801 1.00 62.69 115 ARG A N 1
ATOM 946 C CA . ARG A 1 115 ? -4.340 14.742 14.062 1.00 62.69 115 ARG A CA 1
ATOM 947 C C . ARG A 1 115 ? -3.598 15.385 15.238 1.00 62.69 115 ARG A C 1
ATOM 949 O O . ARG A 1 115 ? -3.326 16.585 15.207 1.00 62.69 115 ARG A O 1
ATOM 956 N N . GLN A 1 116 ? -3.208 14.591 16.236 1.00 60.50 116 GLN A N 1
ATOM 957 C CA . GLN A 1 116 ? -2.241 15.050 17.237 1.00 60.50 116 GLN A CA 1
ATOM 958 C C . GLN A 1 116 ? -0.881 15.265 16.547 1.00 60.50 116 GLN A C 1
ATOM 960 O O . GLN A 1 116 ? -0.389 14.374 15.846 1.00 60.50 116 GLN A O 1
ATOM 965 N N . LYS A 1 117 ? -0.349 16.487 16.648 1.00 54.66 117 LYS A N 1
ATOM 966 C CA . LYS A 1 117 ? 0.907 16.911 16.012 1.00 54.66 117 LYS A CA 1
ATOM 967 C C . LYS A 1 117 ? 2.121 16.486 16.818 1.00 54.66 117 LYS A C 1
ATOM 969 O O . LYS A 1 117 ? 2.050 16.604 18.058 1.00 54.66 117 LYS A O 1
#

Organism: NCBI:txid1130821

Secondary structure (DSSP, 8-state):
--HHHHHHHTTT-S--STT-EEEETTTTEEEEEEEEETTTEEEEEEEETTSPTT--EEEEEEEEE-TTS-EEEEEEEE---SS-TTS---HHHHHHHHIIIIIIHHHHHHH--PPP-

Radius of gyration: 14.57 Å; chains: 1; bounding box: 34×27×43 Å

InterPro domains:
  IPR013538 Activator of Hsp90 ATPase homologue 1/2-like, C-terminal [PF08327] (14-111)
  IPR023393 START-like domain superfamily [G3DSA:3.30.530.20] (2-117)

Foldseek 3Di:
DQVVVVLCVVFDQPDPDAQGKDAGDNNQKIWGWNDDDTQFKTKIFIDGPQADPPQTKIWIWTWDDDPPNDTDIDIDIGSQDQAGPVRHGPSVVVVVVCCVPPPVVVCCVSVVDDDDD